Protein AF-A0A380FK12-F1 (afdb_monomer)

Solvent-accessible surface area (backbone atoms only — not comparable to full-atom values): 4825 Å² total; per-residue (Å²): 137,92,74,95,58,66,50,51,70,26,45,13,57,65,88,43,87,66,80,22,72,77,71,91,78,81,87,50,79,42,39,37,38,34,46,36,42,36,38,59,55,98,91,43,77,50,76,52,66,53,54,46,62,36,77,66,56,98,54,66,62,58,59,49,50,30,58,62,70,62,64,68,82,82,60,90,126

Nearest PDB structures (foldseek):
  1qxz-assembly1_A  TM=9.512E-01  e=7.569E-06  Staphylococcus aureus
  3tb5-assembly3_C  TM=9.170E-01  e=8.964E-04  Enterococcus faecalis HIP11704
  4fuk-assembly1_B  TM=9.472E-01  e=2.957E-03  Trypanosoma brucei brucei TREU927
  5yoi-assembly1_A  TM=9.254E-01  e=8.708E-03  Mycobacterium tuberculosis H37Ra
  3iu7-assembly1_A  TM=9.051E-01  e=1.372E-02  Mycobacterium tuberculosis

pLDDT: mean 84.97, std 18.79, range [32.28, 98.06]

Radius of gyration: 14.07 Å; Cα contacts (8 Å, |Δi|>4): 112; chains: 1; bounding box: 29×29×36 Å

Organism: Staphylococcus gallinarum (NCBI:txid1293)

InterPro domains:
  IPR000994 Peptidase M24 [PF00557] (7-63)
  IPR001714 Peptidase M24, methionine aminopeptidase [PR00599] (9-22)
  IPR001714 Peptidase M24, methionine aminopeptidase [PR00599] (31-47)
  IPR036005 Creatinase/aminopeptidase-like [G3DSA:3.90.230.10] (2-68)
  IPR036005 Creatinase/aminopeptidase-like [SSF55920] (8-65)

Secondary structure (DSSP, 8-state):
-----SEEEEEEETT--S-PPP-SPPP-TT-EEEEEEEEEETTEEEEEEEEEESS--S-HHHHHHHHHHTS------

Sequence (77 aa):
MMKTSQGQTCISVNEEVAHGIPGKRTIKEGDLVNIDVSALKNGYYADTGISFVVGESDNPLKQKVCRCGFRKHLKRQ

Foldseek 3Di:
DDDDDQKDKAKAKDPRPDRHDDDDDDDDAQIWIKIKMWGDDPNDIDIDIAIDGHHDHPDVVSVVVRVVVPPDPPDDD

Mean predicted aligned error: 6.28 Å

Structure (mmCIF, N/CA/C/O backbone):
data_AF-A0A380FK12-F1
#
_entry.id   AF-A0A380FK12-F1
#
loop_
_atom_site.group_PDB
_atom_site.id
_atom_site.type_symbol
_atom_site.label_atom_id
_atom_site.label_alt_id
_atom_site.label_comp_id
_atom_site.label_asym_id
_atom_site.label_entity_id
_atom_site.label_seq_id
_atom_site.pdbx_PDB_ins_code
_atom_site.Cartn_x
_atom_site.Cartn_y
_atom_site.Cartn_z
_atom_site.occupancy
_atom_site.B_iso_or_equiv
_atom_site.auth_seq_id
_atom_site.auth_comp_id
_atom_site.auth_asym_id
_atom_site.auth_atom_id
_atom_site.pdbx_PDB_model_num
ATOM 1 N N . MET A 1 1 ? 11.482 -11.386 -4.539 1.00 43.31 1 MET A N 1
ATOM 2 C CA . MET A 1 1 ? 11.389 -12.259 -5.730 1.00 43.31 1 MET A CA 1
ATOM 3 C C . MET A 1 1 ? 11.455 -11.377 -6.968 1.00 43.31 1 MET A C 1
ATOM 5 O O . MET A 1 1 ? 10.459 -10.761 -7.297 1.00 43.31 1 MET A O 1
ATOM 9 N N . MET A 1 2 ? 12.618 -11.288 -7.619 1.00 41.31 2 MET A N 1
ATOM 10 C CA . MET A 1 2 ? 12.750 -10.705 -8.962 1.00 41.31 2 MET A CA 1
ATOM 11 C C . MET A 1 2 ? 12.513 -11.819 -9.983 1.00 41.31 2 MET A C 1
ATOM 13 O O . MET A 1 2 ? 13.367 -12.692 -10.126 1.00 41.31 2 MET A O 1
ATOM 17 N N . LYS A 1 3 ? 11.367 -11.816 -10.669 1.00 41.94 3 LYS A N 1
ATOM 18 C CA . LYS A 1 3 ? 11.161 -12.591 -11.902 1.00 41.94 3 LYS A CA 1
ATOM 19 C C . LYS A 1 3 ? 10.227 -11.825 -12.844 1.00 41.94 3 LYS A C 1
ATOM 21 O O . LYS A 1 3 ? 9.015 -11.896 -12.710 1.00 41.94 3 LYS A O 1
ATOM 26 N N . THR A 1 4 ? 10.832 -11.097 -13.784 1.00 47.06 4 THR A N 1
ATOM 27 C CA . THR A 1 4 ? 10.324 -10.854 -15.152 1.00 47.06 4 THR A CA 1
ATOM 28 C C . THR A 1 4 ? 8.919 -10.253 -15.355 1.00 47.06 4 THR A C 1
ATOM 30 O O . THR A 1 4 ? 8.422 -10.307 -16.477 1.00 47.06 4 THR A O 1
ATOM 33 N N . SER A 1 5 ? 8.266 -9.653 -14.356 1.00 52.59 5 SER A N 1
ATOM 34 C CA . SER A 1 5 ? 7.019 -8.904 -14.567 1.00 52.59 5 SER A CA 1
ATOM 35 C C . SER A 1 5 ? 7.320 -7.436 -14.890 1.00 52.59 5 SER A C 1
ATOM 37 O O . SER A 1 5 ? 8.157 -6.806 -14.252 1.00 52.59 5 SER A O 1
ATOM 39 N N . GLN A 1 6 ? 6.637 -6.881 -15.897 1.00 59.28 6 GLN A N 1
ATOM 40 C CA . GLN A 1 6 ? 6.800 -5.490 -16.364 1.00 59.28 6 GLN A CA 1
ATOM 41 C C . GLN A 1 6 ? 6.473 -4.431 -15.289 1.00 59.28 6 GLN A C 1
ATOM 43 O O . GLN A 1 6 ? 6.778 -3.252 -15.460 1.00 59.28 6 GLN A O 1
ATOM 48 N N . GLY A 1 7 ? 5.920 -4.867 -14.160 1.00 66.19 7 GLY A N 1
ATOM 49 C CA . GLY A 1 7 ? 5.896 -4.130 -12.911 1.00 66.19 7 GLY A CA 1
ATOM 50 C C . GLY A 1 7 ? 5.716 -5.069 -11.722 1.00 66.19 7 GLY A C 1
ATOM 51 O O . GLY A 1 7 ? 5.363 -6.243 -11.887 1.00 66.19 7 GLY A O 1
ATOM 52 N N . GLN A 1 8 ? 5.985 -4.559 -10.529 1.00 85.88 8 GLN A N 1
ATOM 53 C CA . GLN A 1 8 ? 5.759 -5.249 -9.265 1.00 85.88 8 GLN A CA 1
ATOM 54 C C . GLN A 1 8 ? 4.923 -4.342 -8.372 1.00 85.88 8 GLN A C 1
ATOM 56 O O . GLN A 1 8 ? 5.154 -3.138 -8.332 1.00 85.88 8 GLN A O 1
ATOM 61 N N . THR A 1 9 ? 3.956 -4.923 -7.667 1.00 91.81 9 THR A N 1
ATOM 62 C CA . THR A 1 9 ? 3.144 -4.195 -6.696 1.00 91.81 9 THR A CA 1
ATOM 63 C C . THR A 1 9 ? 3.254 -4.854 -5.336 1.00 91.81 9 THR A C 1
ATOM 65 O O . THR A 1 9 ? 3.068 -6.067 -5.217 1.00 91.81 9 THR A O 1
ATOM 68 N N . CYS A 1 10 ? 3.523 -4.044 -4.319 1.00 95.00 10 CYS A N 1
ATOM 69 C CA . CYS A 1 10 ? 3.392 -4.430 -2.923 1.00 95.00 10 CYS A CA 1
ATOM 70 C C . CYS A 1 10 ? 2.175 -3.714 -2.326 1.00 95.00 10 CYS A C 1
ATOM 72 O O . CYS A 1 10 ? 1.963 -2.526 -2.577 1.00 95.00 10 CYS A O 1
ATOM 74 N N . ILE A 1 11 ? 1.373 -4.438 -1.545 1.00 96.50 11 ILE A N 1
ATOM 75 C CA . ILE A 1 11 ? 0.209 -3.893 -0.837 1.00 96.50 11 ILE A CA 1
ATOM 76 C C . ILE A 1 11 ? 0.399 -4.212 0.638 1.00 96.50 11 ILE A C 1
ATOM 78 O O . ILE A 1 11 ? 0.219 -5.360 1.040 1.00 96.50 11 ILE A O 1
ATOM 82 N N . SER A 1 12 ? 0.772 -3.200 1.417 1.00 97.50 12 SER A N 1
ATOM 83 C CA . SER A 1 12 ? 0.959 -3.317 2.862 1.00 97.50 12 SER A CA 1
ATOM 84 C C . SER A 1 12 ? -0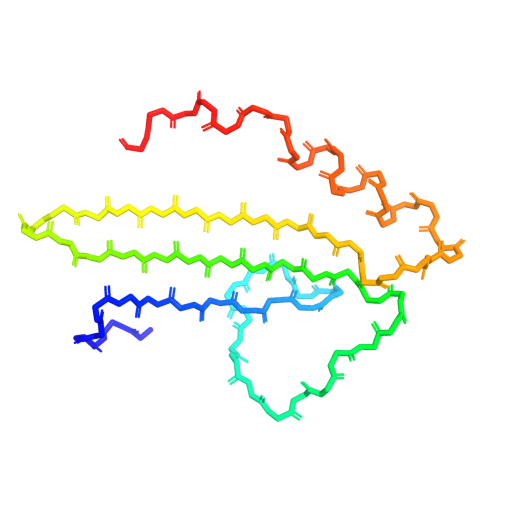.230 -2.698 3.589 1.00 97.50 12 SER A C 1
ATOM 86 O O . SER A 1 12 ? -0.569 -1.540 3.338 1.00 97.50 12 SER A O 1
ATOM 88 N N . VAL A 1 13 ? -0.870 -3.451 4.481 1.00 97.75 13 VAL A N 1
ATOM 89 C CA . VAL A 1 13 ? -2.047 -2.994 5.233 1.00 97.75 13 VAL A CA 1
ATOM 90 C C . VAL A 1 13 ? -1.722 -2.884 6.725 1.00 97.75 13 VAL A C 1
ATOM 92 O O . VAL A 1 13 ? -1.159 -3.800 7.317 1.00 97.75 13 VAL A O 1
ATOM 95 N N . ASN A 1 14 ? -2.132 -1.769 7.329 1.00 96.50 14 ASN A N 1
ATOM 96 C CA . ASN A 1 14 ? -2.032 -1.437 8.749 1.00 96.50 14 ASN A CA 1
ATOM 97 C C . ASN A 1 14 ? -0.607 -1.554 9.323 1.00 96.50 14 ASN A C 1
ATOM 99 O O . ASN A 1 14 ? 0.190 -0.634 9.151 1.00 96.50 14 ASN A O 1
ATOM 103 N N . GLU A 1 15 ? -0.303 -2.623 10.058 1.00 96.38 15 GLU A N 1
ATOM 104 C CA . GLU A 1 15 ? 0.989 -2.850 10.716 1.00 96.38 15 GLU A CA 1
ATOM 105 C C . GLU A 1 15 ? 2.112 -3.264 9.754 1.00 96.38 15 GLU A C 1
ATOM 107 O O . GLU A 1 15 ? 3.292 -3.208 10.109 1.00 96.38 15 GLU A O 1
ATOM 112 N N . GLU A 1 16 ? 1.764 -3.678 8.536 1.00 96.94 16 GLU A N 1
ATOM 113 C CA . GLU A 1 16 ? 2.734 -4.043 7.512 1.00 96.94 16 GLU A CA 1
ATOM 114 C C . GLU A 1 16 ? 3.484 -2.792 7.033 1.00 96.94 16 GLU A C 1
ATOM 116 O O . GLU A 1 16 ? 2.913 -1.884 6.432 1.00 96.94 16 GLU A O 1
ATOM 121 N N . VAL A 1 17 ? 4.793 -2.742 7.284 1.00 93.38 17 VAL A N 1
ATOM 122 C CA . VAL A 1 17 ? 5.603 -1.544 7.004 1.00 93.38 17 VAL A CA 1
ATOM 123 C C . VAL A 1 17 ? 5.891 -1.377 5.507 1.00 93.38 17 VAL A C 1
ATOM 125 O O . VAL A 1 17 ? 5.803 -0.273 4.980 1.00 93.38 17 VAL A O 1
ATOM 128 N N . ALA A 1 18 ? 6.249 -2.461 4.813 1.00 92.75 18 ALA A N 1
ATOM 129 C CA . ALA A 1 18 ? 6.613 -2.474 3.393 1.00 92.75 18 ALA A CA 1
ATOM 130 C C . ALA A 1 18 ? 6.551 -3.906 2.835 1.00 92.75 18 ALA A C 1
ATOM 132 O O . ALA A 1 18 ? 6.481 -4.867 3.602 1.00 92.75 18 ALA A O 1
ATOM 133 N N . HIS A 1 19 ? 6.604 -4.038 1.507 1.00 94.00 19 HIS A N 1
ATOM 134 C CA . HIS A 1 19 ? 6.654 -5.325 0.798 1.00 94.00 19 HIS A CA 1
ATOM 135 C C . HIS A 1 19 ? 5.513 -6.301 1.135 1.00 94.00 19 HIS A C 1
ATOM 137 O O . HIS A 1 19 ? 5.695 -7.519 1.048 1.00 94.00 19 HIS A O 1
ATOM 143 N N . GLY A 1 20 ? 4.336 -5.786 1.504 1.00 94.38 20 GLY A N 1
ATOM 144 C CA . GLY A 1 20 ? 3.156 -6.621 1.677 1.00 94.38 20 GLY A CA 1
ATOM 145 C C . GLY A 1 20 ? 2.843 -7.372 0.382 1.00 94.38 20 GLY A C 1
ATOM 146 O O . GLY A 1 20 ? 2.856 -6.798 -0.712 1.00 94.38 20 GLY A O 1
ATOM 147 N N . ILE A 1 21 ? 2.632 -8.683 0.496 1.00 94.12 21 ILE A N 1
ATOM 148 C CA . ILE A 1 21 ? 2.412 -9.565 -0.651 1.00 94.12 21 ILE A CA 1
ATOM 149 C C . ILE A 1 21 ? 0.915 -9.549 -0.980 1.00 94.12 21 ILE A C 1
ATOM 151 O O . ILE A 1 21 ? 0.113 -9.937 -0.125 1.00 94.12 21 ILE A O 1
ATOM 155 N N . PRO A 1 22 ? 0.512 -9.156 -2.205 1.00 93.19 22 PRO A N 1
ATOM 156 C CA . PRO A 1 22 ? -0.884 -9.223 -2.613 1.00 93.19 22 PRO A CA 1
ATOM 157 C C . PRO A 1 22 ? -1.456 -10.635 -2.443 1.00 93.19 22 PRO A C 1
ATOM 159 O O . PRO A 1 22 ? -0.816 -11.635 -2.774 1.00 93.19 22 PRO A O 1
ATOM 162 N N . GLY A 1 23 ? -2.683 -10.719 -1.938 1.00 91.62 23 GLY A N 1
ATOM 163 C CA . GLY A 1 23 ? -3.325 -11.990 -1.629 1.00 91.62 23 GLY A CA 1
ATOM 164 C C . GLY A 1 23 ? -4.842 -11.871 -1.558 1.00 91.62 23 GLY A C 1
ATOM 165 O O . GLY A 1 23 ? -5.439 -10.975 -2.142 1.00 91.62 23 GLY A O 1
ATOM 166 N N . LYS A 1 24 ? -5.478 -12.786 -0.821 1.00 95.62 24 LYS A N 1
ATOM 167 C CA . LYS A 1 24 ? -6.947 -12.870 -0.714 1.00 95.62 24 LYS A CA 1
ATOM 168 C C . LYS A 1 24 ? -7.571 -11.899 0.306 1.00 95.62 24 LYS A C 1
ATOM 170 O O . LYS A 1 24 ? -8.779 -11.958 0.511 1.00 95.62 24 LYS A O 1
ATOM 175 N N . ARG A 1 25 ? -6.782 -11.064 0.999 1.00 94.69 25 ARG A N 1
ATOM 176 C CA . ARG A 1 25 ? -7.288 -10.137 2.030 1.00 94.69 25 ARG A CA 1
ATOM 177 C C . ARG A 1 25 ? -8.210 -9.098 1.385 1.00 94.69 25 ARG A C 1
ATOM 179 O O . ARG A 1 25 ? -7.781 -8.361 0.505 1.00 94.69 25 ARG A O 1
ATOM 186 N N . THR A 1 26 ? -9.442 -8.995 1.877 1.00 97.12 26 THR A N 1
ATOM 187 C CA . THR A 1 26 ? -10.344 -7.889 1.535 1.00 97.12 26 THR A CA 1
ATOM 188 C C . THR A 1 26 ? -10.019 -6.680 2.404 1.00 97.12 26 THR A C 1
ATOM 190 O O . THR A 1 26 ? -10.069 -6.777 3.630 1.00 97.12 26 THR A O 1
ATOM 193 N N . ILE A 1 27 ? -9.692 -5.560 1.762 1.00 97.50 27 ILE A N 1
ATOM 194 C CA . ILE A 1 27 ? -9.464 -4.260 2.403 1.00 97.50 27 ILE A CA 1
ATOM 195 C C . ILE A 1 27 ? -10.796 -3.712 2.928 1.00 97.50 27 ILE A C 1
ATOM 197 O O . ILE A 1 27 ? -11.827 -3.857 2.266 1.00 97.50 27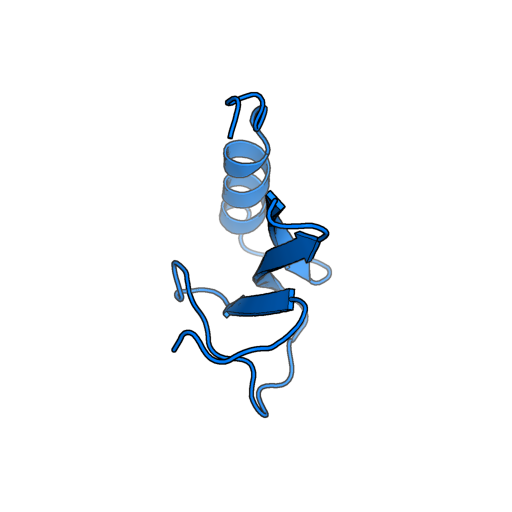 ILE A O 1
ATOM 201 N N . LYS A 1 28 ? -10.775 -3.096 4.111 1.00 97.69 28 LYS A N 1
ATOM 202 C CA . LYS A 1 28 ? -11.966 -2.580 4.793 1.00 97.69 28 LYS A CA 1
ATOM 203 C C . LYS A 1 28 ? -11.870 -1.077 5.031 1.00 97.69 28 LYS A C 1
ATOM 205 O O . LYS A 1 28 ? -10.790 -0.494 5.026 1.00 97.69 28 LYS A O 1
ATOM 210 N N . GLU A 1 29 ? -13.024 -0.460 5.260 1.00 97.81 29 GLU A N 1
ATOM 211 C CA . GLU A 1 29 ? -13.088 0.920 5.735 1.00 97.81 29 GLU A CA 1
ATOM 212 C C . GLU A 1 29 ? -12.305 1.082 7.048 1.00 97.81 29 GLU A C 1
ATOM 214 O O . GLU A 1 29 ? -12.316 0.203 7.913 1.00 97.81 29 GLU A O 1
ATOM 219 N N . GLY A 1 30 ? -11.562 2.180 7.149 1.00 97.69 30 GLY A N 1
ATOM 220 C CA . GLY A 1 30 ? -10.628 2.479 8.224 1.00 97.69 30 GLY A CA 1
ATOM 221 C C . GLY A 1 30 ? -9.225 1.897 8.051 1.00 97.69 30 GLY A C 1
ATOM 222 O O . GLY A 1 30 ? -8.329 2.293 8.805 1.00 97.69 30 GLY A O 1
ATOM 223 N N . ASP A 1 31 ? -8.970 0.995 7.096 1.00 98.06 31 ASP A N 1
ATOM 224 C CA . ASP A 1 31 ? -7.626 0.441 6.881 1.00 98.06 31 ASP A CA 1
ATOM 225 C C . ASP A 1 31 ? -6.643 1.516 6.399 1.00 98.06 31 ASP A C 1
ATOM 227 O O . ASP A 1 31 ? -6.952 2.331 5.530 1.00 98.06 31 ASP A O 1
ATOM 231 N N . LEU A 1 32 ? -5.430 1.499 6.960 1.00 97.75 32 LEU A N 1
ATOM 232 C CA . LEU A 1 32 ? -4.291 2.229 6.405 1.00 97.75 32 LEU A CA 1
ATOM 233 C C . LEU A 1 32 ? -3.622 1.321 5.372 1.00 97.75 32 LEU A C 1
ATOM 235 O O . LEU A 1 32 ? -3.164 0.240 5.728 1.00 97.75 32 LEU A O 1
ATOM 239 N N . VAL A 1 33 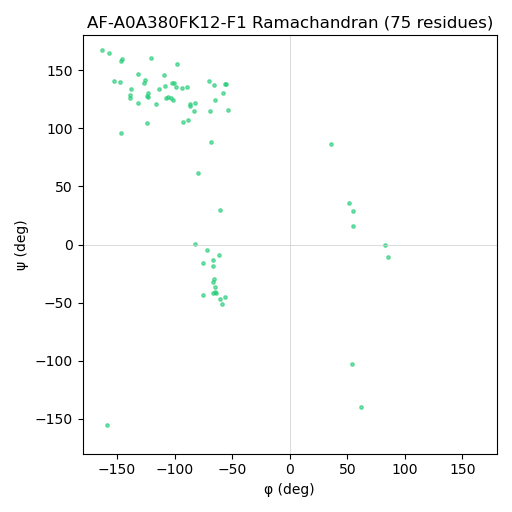? -3.558 1.740 4.113 1.00 97.75 33 VAL A N 1
ATOM 240 C CA . VAL A 1 33 ? -3.012 0.930 3.019 1.00 97.75 33 VAL A CA 1
ATOM 241 C C . VAL A 1 33 ? -1.888 1.690 2.340 1.00 97.75 33 VAL A C 1
ATOM 243 O O . VAL A 1 33 ? -2.081 2.824 1.906 1.00 97.75 33 VAL A O 1
ATOM 246 N N . ASN A 1 34 ? -0.725 1.055 2.220 1.00 96.81 34 ASN A N 1
ATOM 247 C CA . ASN A 1 34 ? 0.351 1.497 1.347 1.00 96.81 34 ASN A CA 1
ATOM 248 C C . ASN A 1 34 ? 0.363 0.657 0.069 1.00 96.81 34 ASN A C 1
ATOM 250 O O . ASN A 1 34 ? 0.488 -0.568 0.134 1.00 96.81 34 ASN A O 1
ATOM 254 N N . ILE A 1 35 ? 0.279 1.324 -1.079 1.00 95.25 35 ILE A N 1
ATOM 255 C CA . ILE A 1 35 ? 0.489 0.709 -2.390 1.00 95.25 35 ILE A CA 1
ATOM 256 C C . ILE A 1 35 ? 1.825 1.209 -2.914 1.00 95.25 35 ILE A C 1
ATOM 258 O O . ILE A 1 35 ? 2.038 2.417 -2.979 1.00 95.25 35 ILE A O 1
ATOM 262 N N . ASP A 1 36 ? 2.692 0.278 -3.284 1.00 94.56 36 ASP A N 1
ATOM 263 C CA . ASP A 1 36 ? 4.005 0.541 -3.865 1.00 94.56 36 ASP A CA 1
ATOM 264 C C . ASP A 1 36 ? 4.106 -0.170 -5.215 1.00 94.56 36 ASP A C 1
ATOM 266 O O . ASP A 1 36 ? 3.776 -1.357 -5.309 1.00 94.56 36 ASP A O 1
ATOM 270 N N . VAL A 1 37 ? 4.480 0.560 -6.262 1.00 92.12 37 VAL A N 1
ATOM 271 C CA . VAL A 1 37 ? 4.505 0.095 -7.646 1.00 92.12 37 VAL A CA 1
ATOM 272 C C . VAL A 1 37 ? 5.833 0.452 -8.286 1.00 92.12 37 VAL A C 1
ATOM 274 O O . VAL A 1 37 ? 6.156 1.625 -8.478 1.00 92.12 37 VAL A O 1
ATOM 277 N N . SER A 1 38 ? 6.518 -0.579 -8.762 1.00 91.00 38 SER A N 1
ATOM 278 C CA . SER A 1 38 ? 7.698 -0.434 -9.604 1.00 91.00 38 SER A CA 1
ATOM 279 C C . SER A 1 38 ? 7.382 -0.857 -11.038 1.00 91.00 38 SER A C 1
ATOM 281 O O . SER A 1 38 ? 6.622 -1.802 -11.259 1.00 91.00 38 SER A O 1
ATOM 283 N N . ALA A 1 39 ? 7.991 -0.200 -12.023 1.00 88.19 39 ALA A N 1
ATOM 284 C CA . ALA A 1 39 ? 7.876 -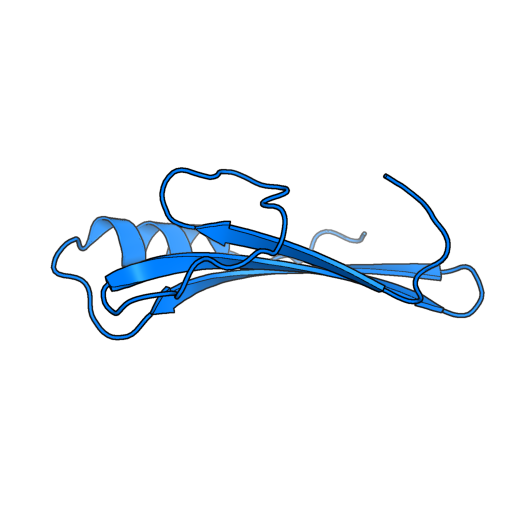0.535 -13.442 1.00 88.19 39 ALA A CA 1
ATOM 285 C C . ALA A 1 39 ? 9.254 -0.581 -14.117 1.00 88.19 39 ALA A C 1
ATOM 287 O O . ALA A 1 39 ? 10.141 0.203 -13.778 1.00 88.19 39 ALA A O 1
ATOM 288 N N . LEU A 1 40 ? 9.416 -1.474 -15.101 1.00 87.50 40 LEU A N 1
ATOM 289 C CA . LEU A 1 40 ? 10.621 -1.582 -15.933 1.00 87.50 40 LEU A CA 1
ATOM 290 C C . LEU A 1 40 ? 10.279 -1.261 -17.390 1.00 87.50 40 LEU A C 1
ATOM 292 O O . LEU A 1 40 ? 9.481 -1.959 -18.018 1.00 87.50 40 LEU A O 1
ATOM 296 N N . LYS A 1 41 ? 10.927 -0.239 -17.955 1.00 85.62 41 LYS A N 1
ATOM 297 C CA . LYS A 1 41 ? 10.768 0.137 -19.365 1.00 85.62 41 LYS A CA 1
ATOM 298 C C . LYS A 1 41 ? 12.108 0.506 -19.985 1.00 85.62 41 LYS A C 1
ATOM 300 O O . LYS A 1 41 ? 12.805 1.379 -19.486 1.00 85.62 41 LYS A O 1
ATOM 305 N N . ASN A 1 42 ? 12.452 -0.134 -21.104 1.00 90.88 42 ASN A N 1
ATOM 306 C CA . ASN A 1 42 ? 13.670 0.145 -21.880 1.00 90.88 42 ASN A CA 1
ATOM 307 C C . ASN A 1 42 ? 14.964 0.144 -21.035 1.00 90.88 42 ASN A C 1
ATOM 309 O O . ASN A 1 42 ? 15.856 0.950 -21.271 1.00 90.88 42 ASN A O 1
ATOM 313 N N . GLY A 1 43 ? 15.049 -0.733 -20.029 1.00 86.69 43 GLY A N 1
ATOM 314 C CA . GLY A 1 43 ? 16.198 -0.809 -19.118 1.00 86.69 43 GLY A CA 1
ATOM 315 C C . GLY A 1 43 ? 16.187 0.193 -17.955 1.00 86.69 43 GLY A C 1
ATOM 316 O O . GLY A 1 43 ? 17.091 0.143 -17.128 1.00 86.69 43 GLY A O 1
ATOM 317 N N . TYR A 1 44 ? 15.171 1.054 -17.848 1.00 87.00 44 TYR A N 1
ATOM 318 C CA . TYR A 1 44 ? 14.991 1.989 -16.735 1.00 87.00 44 TYR A CA 1
ATOM 319 C C . TYR A 1 44 ? 13.927 1.494 -15.759 1.00 87.00 44 TYR A C 1
ATOM 321 O O . TYR A 1 44 ? 12.870 1.013 -16.177 1.00 87.00 44 TYR A O 1
ATOM 329 N N . TYR A 1 45 ? 14.200 1.668 -14.467 1.00 87.00 45 TYR A N 1
ATOM 330 C CA . TYR A 1 45 ? 13.251 1.412 -13.390 1.00 87.00 45 TYR A CA 1
ATOM 331 C C . TYR A 1 45 ? 12.633 2.726 -12.915 1.00 87.00 45 TYR A C 1
ATOM 333 O O . TYR A 1 45 ? 13.326 3.735 -12.798 1.00 87.00 45 TYR A O 1
ATOM 341 N N . ALA A 1 46 ? 11.334 2.700 -12.645 1.00 87.19 46 ALA A N 1
ATOM 342 C CA . ALA A 1 46 ? 10.625 3.755 -11.935 1.00 87.19 46 ALA A CA 1
ATOM 343 C C . ALA A 1 46 ? 9.900 3.127 -10.750 1.00 87.19 46 ALA A C 1
ATOM 345 O O . ALA A 1 46 ? 9.372 2.022 -10.888 1.00 87.19 46 ALA A O 1
ATOM 346 N N . ASP A 1 47 ? 9.870 3.826 -9.621 1.00 90.06 47 ASP A N 1
ATOM 347 C CA . ASP A 1 47 ? 9.274 3.327 -8.390 1.00 90.06 47 ASP A CA 1
ATOM 348 C C . ASP A 1 47 ? 8.456 4.422 -7.704 1.00 90.06 47 ASP A C 1
ATOM 350 O O . ASP A 1 47 ? 8.887 5.577 -7.606 1.00 90.06 47 ASP A O 1
ATOM 354 N N . THR A 1 48 ? 7.244 4.090 -7.272 1.00 91.62 48 THR A N 1
ATOM 355 C CA . THR A 1 48 ? 6.369 5.041 -6.592 1.00 91.62 48 THR A CA 1
ATOM 356 C C . THR A 1 48 ? 5.415 4.336 -5.647 1.00 91.62 48 THR A C 1
ATOM 358 O O . THR A 1 48 ? 4.826 3.314 -5.985 1.00 91.62 48 THR A O 1
ATOM 361 N N . GLY A 1 49 ? 5.185 4.947 -4.489 1.00 92.50 49 GLY A N 1
ATOM 362 C CA . GLY A 1 49 ? 4.220 4.446 -3.531 1.00 92.50 49 GLY A CA 1
ATOM 363 C C . GLY A 1 49 ? 3.527 5.550 -2.751 1.00 92.50 49 GLY A C 1
ATOM 364 O O . GLY A 1 49 ? 4.017 6.678 -2.637 1.00 92.50 49 GLY A O 1
ATOM 365 N N . ILE A 1 50 ? 2.354 5.218 -2.221 1.00 94.94 50 ILE A N 1
ATOM 366 C CA . ILE A 1 50 ? 1.556 6.114 -1.392 1.00 94.94 50 ILE A CA 1
ATOM 367 C C . ILE A 1 50 ? 0.788 5.331 -0.333 1.00 94.94 50 ILE A C 1
ATOM 369 O O . ILE A 1 50 ? 0.218 4.273 -0.602 1.00 94.94 50 ILE A O 1
ATOM 373 N N . SER A 1 51 ? 0.742 5.898 0.871 1.00 95.88 51 SER A N 1
ATOM 374 C CA . SER A 1 51 ? -0.126 5.439 1.949 1.00 95.88 51 SER A CA 1
ATOM 375 C C . SER A 1 51 ? -1.390 6.293 2.028 1.00 95.88 51 SER A C 1
ATOM 377 O O . SER A 1 51 ? -1.314 7.524 1.978 1.00 95.88 51 SER A O 1
ATOM 379 N N . PHE A 1 52 ? -2.543 5.655 2.192 1.00 96.69 52 PHE A N 1
ATOM 380 C CA . PHE A 1 52 ? -3.834 6.319 2.362 1.00 96.69 52 PHE A CA 1
ATOM 381 C C . PHE A 1 52 ? -4.741 5.531 3.309 1.00 96.69 52 PHE A C 1
ATOM 383 O O . PHE A 1 52 ? -4.536 4.343 3.549 1.00 96.69 52 PHE A O 1
ATOM 390 N N . VAL A 1 53 ? -5.739 6.214 3.868 1.00 97.94 53 VAL A N 1
ATOM 391 C CA . VAL A 1 53 ? -6.795 5.580 4.664 1.00 97.94 53 VAL A CA 1
ATOM 392 C C . VAL A 1 53 ? -7.971 5.281 3.744 1.00 97.94 53 VAL A C 1
ATOM 394 O O . VAL A 1 53 ? -8.342 6.120 2.924 1.00 97.94 53 VAL A O 1
ATOM 397 N N . VAL A 1 54 ? -8.527 4.081 3.851 1.00 97.94 54 VAL A N 1
ATOM 398 C CA . VAL A 1 54 ? -9.696 3.656 3.077 1.00 97.94 54 VAL A CA 1
ATOM 399 C C . VAL A 1 54 ? -10.949 4.167 3.776 1.00 97.94 54 VAL A C 1
ATOM 401 O O . VAL A 1 54 ? -11.234 3.740 4.889 1.00 97.94 54 VAL A O 1
ATOM 404 N N . GLY A 1 55 ? -11.697 5.067 3.137 1.00 96.44 55 GLY A N 1
ATOM 405 C CA . GLY A 1 55 ? -12.846 5.720 3.774 1.00 96.44 55 GLY A CA 1
ATOM 406 C C . GLY A 1 55 ? -12.425 6.550 4.990 1.00 96.44 55 GLY A C 1
ATOM 407 O O . GLY A 1 55 ? -11.379 7.205 4.964 1.00 96.44 55 GLY A O 1
ATOM 408 N N . GLU A 1 56 ? -13.227 6.506 6.052 1.00 94.25 56 GLU A N 1
ATOM 409 C CA . GLU A 1 56 ? -12.946 7.213 7.304 1.00 94.25 56 GLU A CA 1
ATOM 410 C C . GLU A 1 56 ? -12.302 6.306 8.362 1.00 94.25 56 GLU A C 1
ATOM 412 O O 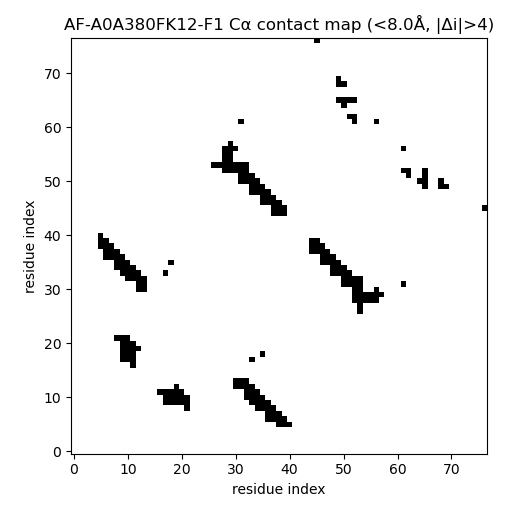. GLU A 1 56 ? -12.443 5.085 8.358 1.00 94.25 56 GLU A O 1
ATOM 417 N N . SER A 1 57 ? -11.566 6.912 9.295 1.00 94.50 57 SER A N 1
ATOM 418 C CA . SER A 1 57 ? -10.944 6.210 10.421 1.00 94.50 57 SER A CA 1
ATOM 419 C C . SER A 1 57 ? -11.093 7.026 11.695 1.00 94.50 57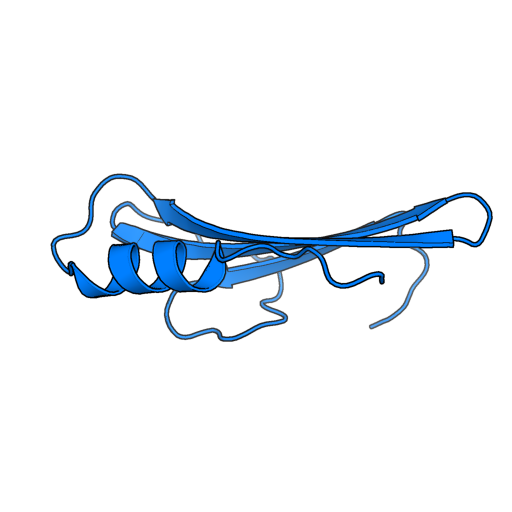 SER A C 1
ATOM 421 O O . SER A 1 57 ? -10.619 8.160 11.756 1.00 94.50 57 SER A O 1
ATOM 423 N N . ASP A 1 58 ? -11.587 6.387 12.754 1.00 93.94 58 ASP A N 1
ATOM 424 C CA . ASP A 1 58 ? -11.676 6.979 14.097 1.00 93.94 58 ASP A CA 1
ATOM 425 C C . ASP A 1 58 ? -10.300 7.244 14.731 1.00 93.94 58 ASP A C 1
ATOM 427 O O . ASP A 1 58 ? -10.180 7.950 15.731 1.00 93.94 58 ASP A O 1
ATOM 431 N N . ASN A 1 59 ? -9.229 6.683 14.156 1.00 95.62 59 ASN A N 1
ATOM 432 C CA . ASN A 1 59 ? -7.861 6.942 14.583 1.00 95.62 59 ASN A CA 1
ATOM 433 C C . ASN A 1 59 ? -7.225 8.095 13.772 1.00 95.62 59 ASN A C 1
ATOM 435 O O . ASN A 1 59 ? -6.785 7.870 12.635 1.00 95.62 59 ASN A O 1
ATOM 439 N N . PRO A 1 60 ? -7.062 9.300 14.354 1.00 93.88 60 PRO A N 1
ATOM 440 C CA . PRO A 1 60 ? -6.479 10.448 13.655 1.00 93.88 60 PRO A CA 1
ATOM 441 C C . PRO A 1 60 ? -4.992 10.259 13.312 1.00 93.88 60 PRO A C 1
ATOM 443 O O . PRO A 1 60 ? -4.460 10.946 12.433 1.00 93.88 60 PRO A O 1
ATOM 446 N N . LEU A 1 61 ? -4.294 9.321 13.967 1.00 96.12 61 LEU A N 1
ATOM 447 C CA . LEU A 1 61 ? -2.892 9.032 13.665 1.00 96.12 61 LEU A CA 1
ATOM 448 C C . LEU A 1 61 ? -2.726 8.424 12.273 1.00 96.12 61 LEU A C 1
ATOM 450 O O . LEU A 1 61 ? -1.728 8.727 11.622 1.00 96.12 61 LEU A O 1
ATOM 454 N N . LYS A 1 62 ? -3.701 7.648 11.778 1.00 96.19 62 LYS A N 1
ATOM 455 C CA . LYS A 1 62 ? -3.635 7.068 10.427 1.00 96.19 62 LYS A CA 1
ATOM 456 C C . LYS A 1 62 ? -3.561 8.165 9.360 1.00 96.19 62 LYS A C 1
ATOM 458 O O . LYS A 1 62 ? -2.656 8.158 8.531 1.00 96.19 62 LYS A O 1
ATOM 463 N N . GLN A 1 63 ? -4.413 9.189 9.456 1.00 94.38 63 GLN A N 1
ATOM 464 C CA . GLN A 1 63 ? -4.347 10.344 8.550 1.00 94.38 63 GLN A CA 1
ATOM 465 C C . GLN A 1 63 ? -3.050 11.155 8.717 1.00 94.38 63 GLN A C 1
ATOM 467 O O . GLN A 1 63 ? -2.490 11.658 7.737 1.00 94.38 63 GLN A O 1
ATOM 472 N N . LYS A 1 64 ? -2.548 11.287 9.953 1.00 94.25 64 LYS A N 1
ATOM 473 C CA . LYS A 1 64 ? -1.280 11.979 10.228 1.00 94.25 64 LYS A CA 1
ATOM 474 C C . LYS A 1 64 ? -0.091 11.263 9.581 1.00 94.25 64 LYS A C 1
ATOM 476 O O . LYS A 1 64 ? 0.760 11.938 9.003 1.00 94.25 64 LYS A O 1
ATOM 481 N N . VAL A 1 65 ? -0.052 9.929 9.631 1.00 92.94 65 VAL A N 1
ATOM 482 C CA . VAL A 1 65 ? 0.975 9.108 8.969 1.00 92.94 65 VAL A CA 1
ATOM 483 C C . VAL A 1 65 ? 0.977 9.361 7.462 1.00 92.94 65 VAL A C 1
ATOM 485 O O . VAL A 1 65 ? 2.023 9.730 6.928 1.00 92.94 65 VAL A O 1
ATOM 488 N N . CYS A 1 66 ? -0.182 9.286 6.797 1.00 93.62 66 CYS A N 1
ATOM 489 C CA . CYS A 1 66 ? -0.288 9.559 5.357 1.00 93.62 66 CYS A CA 1
ATOM 490 C C . CYS A 1 66 ? 0.242 10.955 5.001 1.00 93.62 66 CYS A C 1
ATOM 492 O O . CYS A 1 66 ? 1.034 11.121 4.074 1.00 93.62 66 CYS A O 1
ATOM 494 N N . ARG A 1 67 ? -0.132 11.971 5.788 1.00 91.69 67 ARG A N 1
ATOM 495 C CA . ARG A 1 67 ? 0.306 13.357 5.573 1.00 91.69 67 ARG A CA 1
ATOM 496 C C . ARG A 1 67 ? 1.814 13.538 5.748 1.00 91.69 67 ARG A C 1
ATOM 498 O O . ARG A 1 67 ? 2.429 14.275 4.980 1.00 91.69 67 ARG A O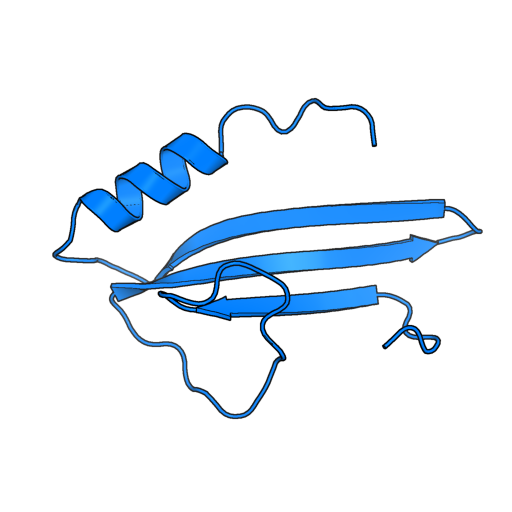 1
ATOM 505 N N . CYS A 1 68 ? 2.409 12.886 6.748 1.00 90.12 68 CYS A N 1
ATOM 506 C CA . CYS A 1 68 ? 3.856 12.913 6.953 1.00 90.12 68 CYS A CA 1
ATOM 507 C C . CYS A 1 68 ? 4.602 12.199 5.818 1.00 90.12 68 CYS A C 1
ATOM 509 O O . CYS A 1 68 ? 5.611 12.722 5.346 1.00 90.12 68 CYS A O 1
ATOM 511 N N . GLY A 1 69 ? 4.092 11.053 5.355 1.00 83.94 69 GLY A N 1
ATOM 512 C CA . GLY A 1 69 ? 4.667 10.293 4.239 1.00 83.94 69 GLY A CA 1
ATOM 513 C C . GLY A 1 69 ? 4.589 11.025 2.895 1.00 83.94 69 GLY A C 1
ATOM 514 O O . GLY A 1 69 ? 5.490 10.907 2.070 1.00 83.94 69 GLY A O 1
ATOM 515 N N . PHE A 1 70 ? 3.572 11.869 2.701 1.00 80.56 70 PHE A N 1
ATOM 516 C CA . PHE A 1 70 ? 3.393 12.667 1.483 1.00 80.56 70 PHE A CA 1
ATOM 517 C C . PHE A 1 70 ? 4.406 13.824 1.331 1.00 80.56 70 PHE A C 1
ATOM 519 O O . PHE A 1 70 ? 4.416 14.528 0.319 1.00 80.56 70 PHE A O 1
ATOM 526 N N . ARG A 1 71 ? 5.275 14.069 2.323 1.00 57.31 71 ARG A N 1
ATOM 527 C CA . ARG A 1 71 ? 6.211 15.202 2.334 1.00 57.31 71 ARG A CA 1
ATOM 528 C C . ARG A 1 71 ? 7.299 15.040 1.260 1.00 57.31 71 ARG A C 1
ATOM 530 O O . ARG A 1 71 ? 8.373 14.519 1.525 1.00 57.31 71 ARG A O 1
ATOM 537 N N . LYS A 1 72 ? 6.981 15.539 0.056 1.00 45.94 72 LYS A N 1
ATOM 538 C CA . LYS A 1 72 ? 7.819 15.721 -1.144 1.00 45.94 72 LYS A CA 1
ATOM 539 C C . LYS A 1 72 ? 8.850 14.605 -1.347 1.00 45.94 72 LYS A C 1
ATOM 541 O O . LYS A 1 72 ? 10.028 14.769 -1.043 1.00 45.94 72 LYS A O 1
ATOM 546 N N . HIS A 1 73 ? 8.402 13.548 -2.021 1.00 44.16 73 HIS A N 1
ATOM 547 C CA . HIS A 1 73 ? 9.200 12.525 -2.713 1.00 44.16 73 HIS A CA 1
ATOM 548 C C . HIS A 1 73 ? 10.086 13.095 -3.855 1.00 44.16 73 HIS A C 1
ATOM 550 O O . HIS A 1 73 ? 10.388 12.415 -4.827 1.00 44.16 73 HIS A O 1
ATOM 556 N N . LEU A 1 74 ? 10.544 14.351 -3.752 1.00 37.56 74 LEU A N 1
ATOM 557 C CA . LEU A 1 74 ? 11.604 14.913 -4.590 1.00 37.56 74 LEU A CA 1
ATOM 558 C C . LEU A 1 74 ? 12.960 14.437 -4.054 1.00 37.56 74 LEU A C 1
ATOM 560 O O . LEU A 1 74 ? 13.795 15.227 -3.618 1.00 37.56 74 LEU A O 1
ATOM 564 N N . LYS A 1 75 ? 13.178 13.126 -4.059 1.00 38.88 75 LYS A N 1
ATOM 565 C CA . LYS A 1 75 ? 14.531 12.588 -4.152 1.00 38.88 75 LYS A CA 1
ATOM 566 C C . LYS A 1 75 ? 14.654 12.057 -5.570 1.00 38.88 75 LYS A C 1
ATOM 568 O O . LYS A 1 75 ? 13.781 11.321 -6.014 1.00 38.88 75 LYS A O 1
ATOM 573 N N . ARG A 1 76 ? 15.690 12.495 -6.295 1.00 32.28 76 ARG A N 1
ATOM 574 C CA . ARG A 1 76 ? 16.079 11.838 -7.550 1.00 32.28 76 ARG A CA 1
ATOM 575 C C . ARG A 1 76 ? 16.255 10.360 -7.212 1.00 32.28 76 ARG A C 1
ATOM 577 O O . ARG A 1 76 ? 17.076 10.055 -6.347 1.00 32.28 76 ARG A O 1
ATOM 584 N N . GLN A 1 77 ? 15.419 9.516 -7.807 1.00 45.72 77 GLN A N 1
ATOM 585 C CA . GLN A 1 77 ? 15.712 8.095 -7.925 1.00 45.72 77 GLN A CA 1
ATOM 586 C C . GLN A 1 77 ? 16.841 7.906 -8.936 1.00 45.72 77 GLN A C 1
ATOM 588 O O . GLN A 1 77 ? 16.926 8.738 -9.874 1.00 45.72 77 GLN A O 1
#

=== Feature glossary ===
Feature key, reading from the visual/contextual features back to the raw sequence:

Rendered structure images. Six rendered views show the 3D structure from the faces of a cube — i.e. along ±x, ±y, ±z. Rendering representation is drawn randomly per protein from cartoon (secondary-structure ribbons), sticks (backbone bonds), or molecular surface; coloring is either N→C rainbow (blue at the N-terminus through red at the C-terminus) or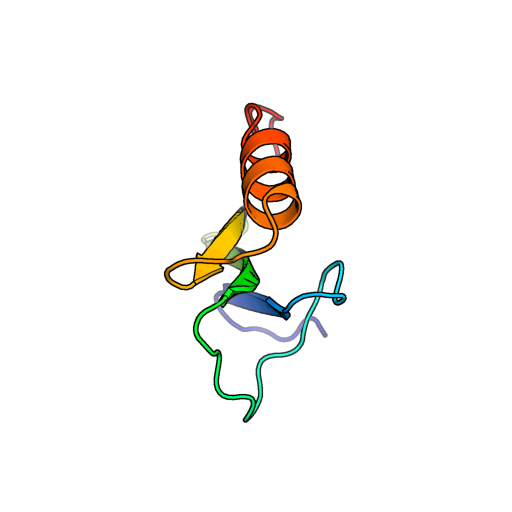 one color per chain.

Contact-map, Ramachandran, and PAE plots. The contact map is a binary N×N matrix image: pixel (i, j) is dark where Cα_i and Cα_j are within 8 Å and |i−j|>4. Because the |i−j|>4 filter removes local helical contacts, off-diagonal stripes parallel to the main diagonal indicate parallel β-sheets; stripes perpendicular to it indicate antiparallel β-sheets. The Ramachandran plot scatters every residue's (φ, ψ) pair against the sterically allowed regions. The PAE heatmap renders the predicted-aligned-error matrix.

InterPro / GO / CATH / organism. Database cross-references. InterPro integrates a dozen domain/family signature databases into unified entries with residue-range hits. GO terms attach function/process/location labels with evidence codes. CATH codes position the fold in a four-level structural taxonomy. Organism is the NCBI-taxonomy species name.

Nearest PDB structures. The Foldseek neighbor list gives the closest experimentally determined structures in the PDB, ranked by structural alignment. TM-score near 1 means near-identical fold; near 0.3 means only rough topology match. This is how one finds what a novel AlphaFold prediction most resembles in the solved-structure universe.

Predicted aligned error. PAE(i, j) answers: if I align the predicted and true structures on residue i, how far off (in Å) do I expect residue j to be? A block-diagonal PAE matrix with low values on the blocks and high values off-diagonal is the signature of a multi-domain protein with confidently predicted domains but uncertain inter-domain orientation.

Solvent-accessible surface area. Accessible surface area quantifies burial. A residue with SASA near zero is packed into the hydrophobic core; one with SASA >100 Å² sits on the surface. Computed here via the Shrake–Rupley numerical algorithm with a 1.4 Å probe.

B-factor. B-factor (Debye–Waller factor) reflects ato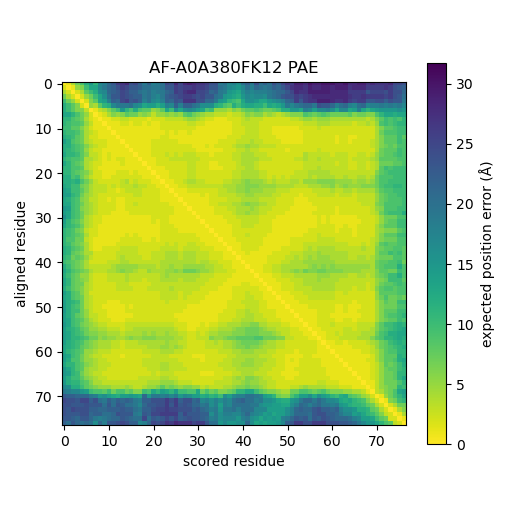mic displacement in the crystal lattice. It is an experimental observable (units Å²), not a prediction; low values mean the atom is pinned down, high values mean it moves or is heterogeneous across the crystal.

pLDDT. For AlphaFold models, the B-factor field carries pLDDT — the model's own estimate of local accuracy on a 0–100 scale. Regions with pLDDT<50 should be treated as essentially unmodeled; they often correspond to intrinsically disordered segments.

Backbone torsions (φ/ψ). φ (phi) and ψ (psi) are the two rotatable backbone dihedrals per residue: φ is the C(i-1)–N–Cα–C torsion, ψ is the N–Cα–C–N(i+1) torsion, both in degrees on (−180°, 180°]. α-helical residues cluster near (−60°, −45°); β-strand residues near (−120°, +130°). A Ramachandran plot is simply a scatter of (φ, ψ) for every residue.

Radius of gyration, Cα contacts, bounding box. Radius of gyration (Rg) is the root-mean-square distance of Cα atoms from their centroid — a single number for overall size and compactness. A globular domain of N residues has Rg ≈ 2.2·N^0.38 Å; an extended or disordered chain has a much larger Rg. The Cα contact count is the number of residue pairs whose Cα atoms are within 8 Å and are more than four positions apart in sequence — a standard proxy for tertiary packing density. The bounding box is the smallest axis-aligned box enclosing all Cα atoms.

Secondary structure (3-state, P-SEA). Three-state secondary structure (P-SEA) collapses the eight DSSP classes into helix (a), strand (b), and coil (c). P-SEA assigns these from Cα geometry alone — distances and angles — without requiring backbone oxygens, so it works on any Cα trace.

Secondary structure (8-state, DSSP). DSSP 8-state secondary structure assigns each residue one of H (α-helix), G (3₁₀-helix), I (π-helix), E (extended β-strand), B (isolated β-bridge), T (hydrogen-bonded turn), S (bend), or '-' (coil). The assignment is computed from backbone hydrogen-bond geometry via the Kabsch–Sander algorithm.

Foldseek 3Di. A 3Di character summarizes, for each residue, the relative orientation of the Cα frame of its nearest spatial neighbor. Because it encodes fold topology rather than chemistry, 3Di alignments detect remote structural similarity that sequence alignment misses.

mmCIF coordinates. The mmCIF block holds the 3D Cartesian coordinates of each backbone atom (N, Cα, C, O) in ångströms. mmCIF is the PDB's canonical archive format — a tagged-loop text representation of the atomic model.

Sequence. Sequence gives the chain of amino acids in standard one-letter code (A=alanine, C=cysteine, …, Y=tyrosine), read N→C. It is the only feature that is directly encoded by the gene; all structural features are derived from the folded form of this sequence.